Protein AF-A0AAP3XR87-F1 (afdb_monomer_lite)

Structure (mmCIF, N/CA/C/O backbone):
data_AF-A0AAP3XR87-F1
#
_entry.id   AF-A0AAP3XR87-F1
#
loop_
_atom_site.group_PDB
_atom_site.id
_atom_site.type_symbol
_atom_site.label_atom_id
_atom_site.label_alt_id
_atom_site.label_comp_id
_atom_site.label_asym_id
_atom_site.label_entity_id
_atom_site.label_seq_id
_atom_site.pdbx_PDB_ins_code
_atom_site.Cartn_x
_atom_site.Cartn_y
_atom_site.Cartn_z
_atom_site.occupancy
_atom_site.B_iso_or_equiv
_atom_site.auth_seq_id
_atom_site.auth_comp_id
_atom_site.auth_asym_id
_atom_site.auth_atom_id
_atom_site.pdbx_PDB_model_num
ATOM 1 N N . TYR A 1 1 ? 0.397 0.711 -11.488 1.00 91.88 1 TYR A N 1
ATOM 2 C CA . TYR A 1 1 ? 1.722 0.833 -10.858 1.00 91.88 1 TYR A CA 1
ATOM 3 C C . TYR A 1 1 ? 2.497 -0.443 -11.093 1.00 91.88 1 TYR A C 1
ATOM 5 O O . TYR A 1 1 ? 1.933 -1.517 -10.916 1.00 91.88 1 TYR A O 1
ATOM 13 N N . VAL A 1 2 ? 3.761 -0.317 -11.471 1.00 92.06 2 VAL A N 1
ATOM 14 C CA . VAL A 1 2 ? 4.760 -1.388 -11.505 1.00 92.06 2 VAL A CA 1
ATOM 15 C C . VAL A 1 2 ? 5.882 -0.942 -10.578 1.00 92.06 2 VAL A C 1
ATOM 17 O O . VAL A 1 2 ? 6.323 0.198 -10.675 1.00 92.06 2 VAL A O 1
ATOM 20 N N . ILE A 1 3 ? 6.270 -1.779 -9.617 1.00 89.50 3 ILE A N 1
ATOM 21 C CA . ILE A 1 3 ? 7.207 -1.384 -8.559 1.00 89.50 3 ILE A CA 1
ATOM 22 C C . ILE A 1 3 ? 8.332 -2.405 -8.457 1.00 89.50 3 ILE A C 1
ATOM 24 O O . ILE A 1 3 ? 8.101 -3.556 -8.087 1.00 89.50 3 ILE A O 1
ATOM 28 N N . GLY A 1 4 ? 9.548 -1.945 -8.736 1.00 87.25 4 GLY A N 1
ATOM 29 C CA . GLY A 1 4 ? 10.772 -2.723 -8.630 1.00 87.25 4 GLY A CA 1
ATOM 30 C C . GLY A 1 4 ? 10.836 -3.896 -9.612 1.00 87.25 4 GLY A C 1
ATOM 31 O O . GLY A 1 4 ? 10.411 -3.794 -10.761 1.00 87.25 4 GLY A O 1
ATOM 32 N N . GLY A 1 5 ? 11.384 -5.024 -9.159 1.00 82.19 5 GLY A N 1
ATOM 33 C CA . GLY A 1 5 ? 11.546 -6.229 -9.972 1.00 82.19 5 GLY A CA 1
ATOM 34 C C . GLY A 1 5 ? 12.888 -6.278 -10.701 1.00 82.19 5 GLY A C 1
ATOM 35 O O . GLY A 1 5 ? 13.918 -5.877 -10.158 1.00 82.19 5 GLY A O 1
ATOM 36 N N . TYR A 1 6 ? 12.883 -6.818 -11.917 1.00 83.31 6 TYR A N 1
ATOM 37 C CA . TYR A 1 6 ? 14.084 -7.139 -12.685 1.00 83.31 6 TYR A CA 1
ATOM 38 C C . TYR A 1 6 ? 13.990 -6.569 -14.104 1.00 83.31 6 TYR A C 1
ATOM 40 O O . TYR A 1 6 ? 13.116 -6.977 -14.865 1.00 83.31 6 TYR A O 1
ATOM 48 N N . ASN A 1 7 ? 14.912 -5.673 -14.473 1.00 82.56 7 ASN A N 1
ATOM 49 C CA . ASN A 1 7 ? 15.081 -5.226 -15.865 1.00 82.56 7 ASN A CA 1
ATOM 50 C C . ASN A 1 7 ? 15.647 -6.366 -16.722 1.00 82.56 7 ASN A C 1
ATOM 52 O O . ASN A 1 7 ? 15.259 -6.578 -17.868 1.00 82.56 7 ASN A O 1
ATOM 56 N N . THR A 1 8 ? 16.576 -7.124 -16.138 1.00 83.44 8 THR A N 1
ATOM 57 C CA . THR A 1 8 ? 17.156 -8.343 -16.706 1.00 83.44 8 THR A CA 1
ATOM 58 C C . THR A 1 8 ? 17.275 -9.395 -15.610 1.00 83.44 8 THR A C 1
ATOM 60 O O . THR A 1 8 ? 17.069 -9.104 -14.437 1.00 83.44 8 THR A O 1
ATOM 63 N N . ARG A 1 9 ? 17.692 -10.620 -15.947 1.00 78.25 9 ARG A N 1
ATOM 64 C CA . ARG A 1 9 ? 17.845 -11.711 -14.967 1.00 78.25 9 ARG A CA 1
ATOM 65 C C . ARG A 1 9 ? 18.746 -11.368 -13.764 1.00 78.25 9 ARG A C 1
ATOM 67 O O . ARG A 1 9 ? 18.647 -12.026 -12.734 1.00 78.25 9 ARG A O 1
ATOM 74 N N . VAL A 1 10 ? 19.638 -10.385 -13.898 1.00 79.75 10 VAL A N 1
ATOM 75 C CA . VAL A 1 10 ? 20.587 -9.979 -12.845 1.00 79.75 10 VAL A CA 1
ATOM 76 C C . VAL A 1 10 ? 20.446 -8.517 -12.424 1.00 79.75 10 VAL A C 1
ATOM 78 O O . VAL A 1 10 ? 20.887 -8.159 -11.334 1.00 79.75 10 VAL A O 1
ATOM 81 N N . GLU A 1 11 ? 19.829 -7.678 -13.254 1.00 85.44 11 GLU A N 1
ATOM 82 C CA . GLU A 1 11 ? 19.677 -6.250 -12.989 1.00 85.44 11 GLU A CA 1
ATOM 83 C C . GLU A 1 11 ? 18.340 -5.976 -12.307 1.00 85.44 11 GLU A C 1
ATOM 85 O O . GLU A 1 11 ? 17.272 -6.148 -12.902 1.00 85.44 11 GLU A O 1
ATOM 90 N N . ARG A 1 12 ? 18.414 -5.546 -11.048 1.00 84.69 12 ARG A N 1
ATOM 91 C CA . ARG A 1 12 ? 17.247 -5.156 -10.258 1.00 84.69 12 ARG A CA 1
ATOM 92 C C . ARG A 1 12 ? 16.819 -3.744 -10.629 1.00 84.69 12 ARG A C 1
ATOM 94 O O . ARG A 1 12 ? 17.668 -2.878 -10.813 1.00 84.69 12 ARG A O 1
ATOM 101 N N . SER A 1 13 ? 15.513 -3.527 -10.683 1.00 86.69 13 SER A N 1
ATOM 102 C CA . SER A 1 13 ? 14.924 -2.201 -10.833 1.00 86.69 13 SER A CA 1
ATOM 103 C C . SER A 1 13 ? 14.495 -1.672 -9.470 1.00 86.69 13 SER A C 1
ATOM 105 O O . SER A 1 13 ? 13.915 -2.406 -8.669 1.00 86.69 13 SER A O 1
ATOM 107 N N . ASP A 1 14 ? 14.764 -0.398 -9.218 1.00 88.94 14 ASP A N 1
ATOM 108 C CA . ASP A 1 14 ? 14.221 0.391 -8.111 1.00 88.94 14 ASP A CA 1
ATOM 109 C C . ASP A 1 14 ? 13.094 1.326 -8.578 1.00 88.94 14 ASP A C 1
ATOM 111 O O . ASP A 1 14 ? 12.551 2.100 -7.793 1.00 88.94 14 ASP A O 1
ATOM 115 N N . LYS A 1 15 ? 12.703 1.269 -9.853 1.00 90.94 15 LYS A N 1
ATOM 116 C CA . LYS A 1 15 ? 11.717 2.199 -10.400 1.00 90.94 15 LYS A CA 1
ATOM 117 C C . LYS A 1 15 ? 10.305 1.896 -9.913 1.00 90.94 15 LYS A C 1
ATOM 119 O O . LYS A 1 15 ? 9.919 0.746 -9.698 1.00 90.94 15 LYS A O 1
ATOM 124 N N . ILE A 1 16 ? 9.519 2.962 -9.808 1.00 92.00 16 ILE A N 1
ATOM 125 C CA . ILE A 1 16 ? 8.067 2.910 -9.669 1.00 92.00 16 ILE A CA 1
ATOM 126 C C . ILE A 1 16 ? 7.476 3.545 -10.924 1.00 92.00 16 ILE A C 1
ATOM 128 O O . ILE A 1 16 ? 7.588 4.751 -11.134 1.00 92.00 16 ILE A O 1
ATOM 132 N N . GLU A 1 17 ? 6.860 2.726 -11.766 1.00 93.56 17 GLU A N 1
ATOM 133 C CA . GLU A 1 17 ? 6.270 3.147 -13.032 1.00 93.56 17 GLU A CA 1
ATOM 134 C C . GLU A 1 17 ? 4.745 3.200 -12.918 1.00 93.56 17 GLU A C 1
ATOM 136 O O . GLU A 1 17 ? 4.090 2.327 -12.333 1.00 93.56 17 GLU A O 1
ATOM 141 N N . ILE A 1 18 ? 4.166 4.260 -13.466 1.00 95.19 18 ILE A N 1
ATOM 142 C CA . ILE A 1 18 ? 2.754 4.598 -13.339 1.00 95.19 18 ILE A CA 1
ATOM 143 C C . ILE A 1 18 ? 2.176 4.652 -14.745 1.00 95.19 18 ILE A C 1
ATOM 145 O O . ILE A 1 18 ? 2.612 5.450 -15.564 1.00 95.19 18 ILE A O 1
ATOM 149 N N . TYR A 1 19 ? 1.204 3.788 -15.019 1.00 96.69 19 TYR A N 1
ATOM 150 C CA . TYR A 1 19 ? 0.460 3.810 -16.271 1.00 96.69 19 TYR A CA 1
ATOM 151 C C . TYR A 1 19 ? -0.817 4.620 -16.085 1.00 96.69 19 TYR A C 1
ATOM 153 O O . TYR A 1 19 ? -1.599 4.321 -15.176 1.00 96.69 19 TYR A O 1
ATOM 161 N N . ASP A 1 20 ? -1.024 5.611 -16.945 1.00 95.88 20 ASP A N 1
ATOM 162 C CA . ASP A 1 20 ? -2.286 6.331 -17.060 1.00 95.88 20 ASP A CA 1
ATOM 163 C C . ASP A 1 20 ? -3.076 5.807 -18.273 1.00 95.88 20 ASP A C 1
ATOM 165 O O . ASP A 1 20 ? -2.692 6.073 -19.416 1.00 95.88 20 ASP A O 1
ATOM 169 N N . PRO A 1 21 ? -4.201 5.099 -18.058 1.00 96.56 21 PRO A N 1
ATOM 170 C CA . PRO A 1 21 ? -5.004 4.556 -19.150 1.00 96.56 21 PRO A CA 1
ATOM 171 C C . PRO A 1 21 ? -5.733 5.629 -19.971 1.00 96.56 21 PRO A C 1
ATOM 173 O O . PRO A 1 21 ? -6.206 5.324 -21.061 1.00 96.56 21 PRO A O 1
ATOM 176 N N . ASN A 1 22 ? -5.858 6.868 -19.479 1.00 97.06 22 ASN A N 1
ATOM 177 C CA . ASN A 1 22 ? -6.527 7.937 -20.230 1.00 97.06 22 ASN A CA 1
ATOM 178 C C . ASN A 1 22 ? -5.617 8.528 -21.306 1.00 97.06 22 ASN A C 1
ATOM 180 O O . ASN A 1 22 ? -6.086 8.886 -22.385 1.00 97.06 22 ASN A O 1
ATOM 184 N N . SER A 1 23 ? -4.326 8.653 -20.996 1.00 96.88 23 SER A N 1
ATOM 185 C CA . SER A 1 23 ? -3.311 9.172 -21.914 1.0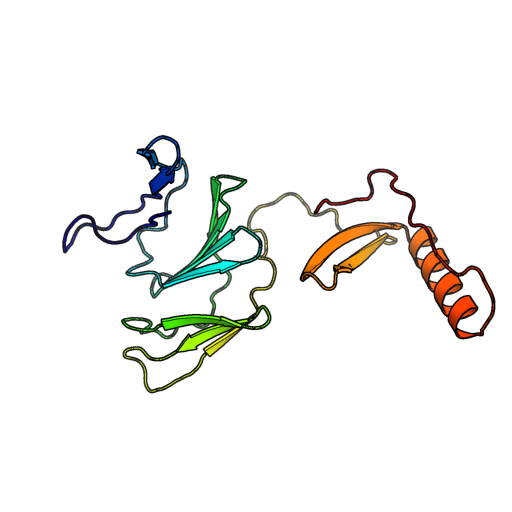0 96.88 23 SER A CA 1
ATOM 186 C C . SER A 1 23 ? -2.513 8.074 -22.619 1.00 96.88 23 SER A C 1
ATOM 188 O O . SER A 1 23 ? -1.681 8.397 -23.463 1.00 96.88 23 SER A O 1
ATOM 190 N N . ASP A 1 24 ? -2.764 6.804 -22.281 1.00 97.25 24 ASP A N 1
ATOM 191 C CA . ASP A 1 24 ? -2.012 5.636 -22.755 1.00 97.25 24 ASP A CA 1
ATOM 192 C C . ASP A 1 24 ? -0.495 5.833 -22.621 1.00 97.25 24 ASP A C 1
ATOM 194 O O . ASP A 1 24 ? 0.292 5.614 -23.542 1.00 97.25 24 ASP A O 1
ATOM 198 N N . SER A 1 25 ? -0.080 6.333 -21.458 1.00 97.44 25 SER A N 1
ATOM 199 C CA . SER A 1 25 ? 1.302 6.730 -21.229 1.00 97.44 25 SER A CA 1
ATOM 200 C C . SER A 1 25 ? 1.828 6.230 -19.892 1.00 97.44 25 SER A C 1
ATOM 202 O O . SER A 1 25 ? 1.079 5.991 -18.940 1.00 97.44 25 SER A O 1
ATOM 204 N N . TRP A 1 26 ? 3.145 6.043 -19.842 1.00 97.56 26 TRP A N 1
ATOM 205 C CA . TRP A 1 26 ? 3.869 5.688 -18.631 1.00 97.56 26 TRP A CA 1
ATOM 206 C C . TRP A 1 26 ? 4.626 6.902 -18.106 1.00 97.56 26 TRP A C 1
ATOM 208 O O . TRP A 1 26 ? 5.304 7.598 -18.863 1.00 97.56 26 TRP A O 1
ATOM 218 N N . THR A 1 27 ? 4.564 7.116 -16.799 1.00 96.44 27 THR A N 1
ATOM 219 C CA . THR A 1 27 ? 5.417 8.057 -16.072 1.00 96.44 27 THR A CA 1
ATOM 220 C C . THR A 1 27 ? 6.226 7.317 -15.012 1.00 96.44 27 THR A C 1
ATOM 222 O O . THR A 1 27 ? 5.884 6.209 -14.591 1.00 96.44 27 THR A O 1
ATOM 225 N N . THR A 1 28 ? 7.339 7.910 -14.588 1.00 94.50 28 THR A N 1
ATOM 226 C CA . THR A 1 28 ? 8.173 7.372 -13.509 1.00 94.50 28 THR A CA 1
ATOM 227 C C . THR A 1 28 ? 7.997 8.244 -12.275 1.00 94.50 28 THR A C 1
ATOM 229 O O . THR A 1 28 ? 8.134 9.463 -12.360 1.00 94.50 28 THR A O 1
ATOM 232 N N . SER A 1 29 ? 7.686 7.613 -11.144 1.00 92.25 29 SER A N 1
ATOM 233 C CA . SER A 1 29 ? 7.617 8.274 -9.840 1.00 92.25 29 SER A CA 1
ATOM 234 C C . SER A 1 29 ? 8.971 8.863 -9.455 1.00 92.25 29 SER A C 1
ATOM 236 O O . SER A 1 29 ? 10.018 8.307 -9.790 1.00 92.25 29 SER A O 1
ATOM 238 N N . SER A 1 30 ? 8.948 9.951 -8.688 1.00 88.56 30 SER A N 1
ATOM 239 C CA . SER A 1 30 ? 10.152 10.509 -8.064 1.00 88.56 30 SER A CA 1
ATOM 240 C C . SER A 1 30 ? 10.708 9.620 -6.937 1.00 88.56 30 SER A C 1
ATOM 242 O O . SER A 1 30 ? 11.893 9.697 -6.607 1.00 88.56 30 SER A O 1
ATOM 244 N N . SER A 1 31 ? 9.868 8.746 -6.373 1.00 87.50 31 SER A N 1
ATOM 245 C CA . SER A 1 31 ? 10.245 7.768 -5.351 1.00 87.50 31 SER A CA 1
ATOM 246 C C . SER A 1 31 ? 10.935 6.533 -5.929 1.00 87.50 31 SER A C 1
ATOM 248 O O . SER A 1 31 ? 10.582 6.044 -7.002 1.00 87.50 31 SER A O 1
ATOM 250 N N . VAL A 1 32 ? 11.851 5.962 -5.143 1.00 85.81 32 VAL A N 1
ATOM 251 C CA . VAL A 1 32 ? 12.600 4.746 -5.490 1.00 85.81 32 VAL A CA 1
ATOM 252 C C . VAL A 1 32 ? 12.234 3.583 -4.574 1.00 85.81 32 VAL A C 1
ATOM 254 O O . VAL A 1 32 ? 12.234 3.697 -3.352 1.00 85.81 32 VAL A O 1
ATOM 257 N N . SER A 1 33 ? 11.928 2.436 -5.167 1.00 83.50 33 SER A N 1
ATOM 258 C CA . SER A 1 33 ? 11.729 1.179 -4.460 1.00 83.50 33 SER A CA 1
ATOM 259 C C . SER A 1 33 ? 13.059 0.641 -3.930 1.00 83.50 33 SER A C 1
ATOM 261 O O . SER A 1 33 ? 14.032 0.572 -4.678 1.00 83.50 33 SER A O 1
ATOM 263 N N . PRO A 1 34 ? 13.142 0.202 -2.668 1.00 78.31 34 PRO A N 1
ATOM 264 C CA . PRO A 1 34 ? 14.363 -0.397 -2.147 1.00 78.31 34 PRO A CA 1
ATOM 265 C C . PRO A 1 34 ? 14.794 -1.623 -2.965 1.00 78.31 34 PRO A C 1
ATOM 267 O O . PRO A 1 34 ? 14.134 -2.660 -2.946 1.00 78.31 34 PRO A O 1
ATOM 270 N N . ALA A 1 35 ? 15.951 -1.535 -3.633 1.00 63.69 35 ALA A N 1
ATOM 271 C CA . ALA A 1 35 ? 16.496 -2.588 -4.503 1.00 63.69 35 ALA A CA 1
ATOM 272 C C . ALA A 1 35 ? 16.818 -3.914 -3.777 1.00 63.69 35 ALA A C 1
ATOM 274 O O . ALA A 1 35 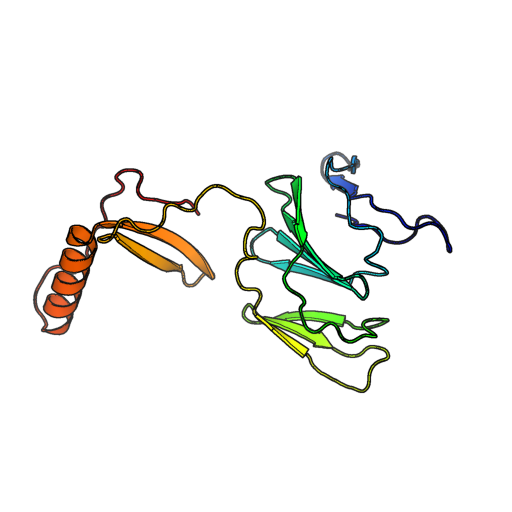? 17.079 -4.949 -4.403 1.00 63.69 35 ALA A O 1
ATOM 275 N N . SER A 1 36 ? 16.830 -3.906 -2.441 1.00 65.50 36 SER A N 1
ATOM 276 C CA . SER A 1 36 ? 16.921 -5.123 -1.633 1.00 65.50 36 SER A CA 1
ATOM 277 C C . SER A 1 36 ? 15.652 -5.972 -1.723 1.00 65.50 36 SER A C 1
ATOM 279 O O . SER A 1 36 ? 15.738 -7.180 -1.505 1.00 65.50 36 SER A O 1
ATOM 281 N N . ASN A 1 37 ? 14.501 -5.378 -2.054 1.00 68.69 37 ASN A N 1
ATOM 282 C CA . ASN A 1 37 ? 13.204 -6.039 -2.071 1.00 68.69 37 ASN A CA 1
ATOM 283 C C . ASN A 1 37 ? 13.012 -6.869 -3.348 1.00 68.69 37 ASN A C 1
ATOM 285 O O . ASN A 1 37 ? 12.434 -6.423 -4.335 1.00 68.69 37 ASN A O 1
ATOM 289 N N . VAL A 1 38 ? 13.565 -8.079 -3.333 1.00 68.31 38 VAL A N 1
ATOM 290 C CA . VAL A 1 38 ? 13.487 -9.027 -4.447 1.00 68.31 38 VAL A CA 1
ATOM 291 C C . VAL A 1 38 ? 12.076 -9.617 -4.544 1.00 68.31 38 VAL A C 1
ATOM 293 O O . VAL A 1 38 ? 11.543 -10.096 -3.546 1.00 68.31 38 VAL A O 1
ATOM 296 N N . GLU A 1 39 ? 11.495 -9.578 -5.750 1.00 74.56 39 GLU A N 1
ATOM 297 C CA . GLU A 1 39 ? 10.177 -10.145 -6.097 1.00 74.56 39 GLU A CA 1
ATOM 298 C C . GLU A 1 39 ? 9.049 -9.825 -5.096 1.00 74.56 39 GLU A C 1
ATOM 300 O O . GLU A 1 39 ? 8.366 -10.740 -4.603 1.00 74.56 39 GLU A O 1
ATOM 305 N N . PRO A 1 40 ? 8.820 -8.534 -4.790 1.00 80.31 40 PRO A N 1
ATOM 306 C CA . PRO A 1 40 ? 7.851 -8.166 -3.780 1.00 80.31 40 PRO A CA 1
ATOM 307 C C . PRO A 1 40 ? 6.457 -8.624 -4.193 1.00 80.31 40 PRO A C 1
ATOM 309 O O . PRO A 1 40 ? 6.018 -8.440 -5.331 1.00 80.31 40 PRO A O 1
ATOM 312 N N . LYS A 1 41 ? 5.730 -9.201 -3.242 1.00 83.75 41 LYS A N 1
ATOM 313 C CA . LYS A 1 41 ? 4.283 -9.348 -3.354 1.00 83.75 41 LYS A CA 1
ATOM 314 C C . LYS A 1 41 ? 3.647 -8.035 -2.939 1.00 83.75 41 LYS A C 1
ATOM 316 O O . LYS A 1 41 ? 4.149 -7.365 -2.036 1.00 83.75 41 LYS A O 1
ATOM 321 N N . SER A 1 42 ? 2.565 -7.657 -3.610 1.00 86.81 42 SER A N 1
ATOM 322 C CA . SER A 1 42 ? 1.922 -6.374 -3.358 1.00 86.81 42 SER A CA 1
ATOM 323 C C . SER A 1 42 ? 0.432 -6.500 -3.101 1.00 86.81 42 SER A C 1
ATOM 325 O O . SER A 1 42 ? -0.225 -7.406 -3.611 1.00 86.81 42 SER A O 1
ATOM 327 N N . VAL A 1 43 ? -0.094 -5.582 -2.295 1.00 88.12 43 VAL A N 1
ATOM 328 C CA . VAL A 1 43 ? -1.532 -5.393 -2.120 1.00 88.12 43 VAL A CA 1
ATOM 329 C C . VAL A 1 43 ? -1.852 -3.917 -1.942 1.00 88.12 43 VAL A C 1
ATOM 331 O O . VAL A 1 43 ? -1.047 -3.155 -1.407 1.00 88.12 43 VAL A O 1
ATOM 334 N N . THR A 1 44 ? -3.043 -3.508 -2.360 1.00 89.75 44 THR A N 1
ATOM 335 C CA . THR A 1 44 ? -3.545 -2.156 -2.119 1.00 89.75 44 THR A CA 1
ATOM 336 C C . THR A 1 44 ? -4.449 -2.125 -0.893 1.00 89.75 44 THR A C 1
ATOM 338 O O . THR A 1 44 ? -5.379 -2.926 -0.800 1.00 89.75 44 THR A O 1
ATOM 341 N N . TYR A 1 45 ? -4.234 -1.176 0.016 1.00 84.56 45 TYR A N 1
ATOM 342 C CA . TYR A 1 45 ? -5.099 -0.967 1.178 1.00 84.56 45 TYR A CA 1
ATOM 343 C C . TYR A 1 45 ? -5.141 0.510 1.575 1.00 84.56 45 TYR A C 1
ATOM 345 O O . TYR A 1 45 ? -4.102 1.164 1.629 1.00 84.56 45 TYR A O 1
ATOM 353 N N . LYS A 1 46 ? -6.350 1.040 1.818 1.00 84.56 46 LYS A N 1
ATOM 354 C CA . LYS A 1 46 ? -6.597 2.451 2.184 1.00 84.56 46 LYS A CA 1
ATOM 355 C C . LYS A 1 46 ? -5.826 3.464 1.303 1.00 84.56 46 LYS A C 1
ATOM 357 O O . LYS A 1 46 ? -5.285 4.441 1.798 1.00 84.56 46 LYS A O 1
ATOM 362 N N . GLY A 1 47 ? -5.763 3.219 -0.011 1.00 85.50 47 GLY A N 1
ATOM 363 C CA . GLY A 1 47 ? -5.093 4.103 -0.979 1.00 85.50 47 GLY A CA 1
ATOM 364 C C . GLY A 1 47 ? -3.575 3.925 -1.102 1.00 85.50 47 GLY A C 1
ATOM 365 O O . GLY A 1 47 ? -2.980 4.517 -1.996 1.00 85.50 47 GLY A O 1
ATOM 366 N N . ASN A 1 48 ? -2.964 3.072 -0.279 1.00 87.50 48 ASN A N 1
ATOM 367 C CA . ASN A 1 48 ? -1.531 2.785 -0.306 1.00 87.50 48 ASN A CA 1
ATOM 368 C C . ASN A 1 48 ? -1.241 1.414 -0.925 1.00 87.50 48 ASN A C 1
ATOM 370 O O . ASN A 1 48 ? -2.106 0.535 -0.962 1.00 87.50 48 ASN A O 1
ATOM 374 N N . ILE A 1 49 ? -0.003 1.221 -1.378 1.00 90.56 49 ILE A N 1
ATOM 375 C CA . ILE A 1 49 ? 0.503 -0.026 -1.953 1.00 90.56 49 ILE A CA 1
ATOM 376 C C . ILE A 1 49 ? 1.526 -0.627 -0.993 1.00 90.56 49 ILE A C 1
ATOM 378 O O . ILE A 1 49 ? 2.609 -0.083 -0.800 1.00 90.56 49 ILE A O 1
ATOM 382 N N . TYR A 1 50 ? 1.189 -1.761 -0.397 1.00 86.75 50 TYR A N 1
ATOM 383 C CA . TYR A 1 50 ? 2.052 -2.496 0.520 1.00 86.75 50 TYR A CA 1
ATOM 384 C C . TYR A 1 50 ? 2.885 -3.495 -0.273 1.00 86.75 50 TYR A C 1
ATOM 386 O O . TYR A 1 50 ? 2.345 -4.208 -1.114 1.00 86.75 50 TYR A O 1
ATOM 394 N N . LEU A 1 51 ? 4.185 -3.542 -0.003 1.00 86.75 51 LEU A N 1
ATOM 395 C CA . LEU A 1 51 ? 5.185 -4.361 -0.680 1.00 86.75 51 LEU A CA 1
ATOM 396 C C . LEU A 1 51 ? 5.845 -5.268 0.351 1.00 86.75 51 LEU A C 1
ATOM 398 O O . LEU A 1 51 ? 6.511 -4.776 1.258 1.00 86.75 51 LEU A O 1
ATOM 402 N N . ILE A 1 52 ? 5.696 -6.578 0.200 1.00 81.50 52 ILE A N 1
ATOM 403 C CA . ILE A 1 52 ? 6.240 -7.577 1.121 1.00 81.50 52 ILE A CA 1
ATOM 404 C C . ILE A 1 52 ? 7.189 -8.489 0.353 1.00 81.50 52 ILE A C 1
ATOM 406 O O . ILE A 1 52 ? 6.777 -9.158 -0.596 1.00 81.50 52 ILE A O 1
ATOM 410 N N . GLY A 1 53 ? 8.452 -8.536 0.767 1.00 77.00 53 GLY A N 1
ATOM 411 C CA . GLY A 1 53 ? 9.452 -9.397 0.147 1.00 77.00 53 GLY A CA 1
ATOM 412 C C . GLY A 1 53 ? 10.590 -9.769 1.090 1.00 77.00 53 GLY A C 1
ATOM 413 O O . GLY A 1 53 ? 10.664 -9.323 2.236 1.00 77.00 53 GLY A O 1
ATOM 414 N N . VAL A 1 54 ? 11.509 -10.601 0.599 1.00 74.12 54 VAL A N 1
ATOM 415 C CA . VAL A 1 54 ? 12.653 -11.108 1.381 1.00 74.12 54 VAL A CA 1
ATOM 416 C C . VAL A 1 54 ? 13.564 -9.970 1.866 1.00 74.12 54 VAL A C 1
ATOM 418 O O . VAL A 1 54 ? 14.176 -10.066 2.926 1.00 74.12 54 VAL A O 1
ATOM 421 N N . GLY A 1 55 ? 13.629 -8.868 1.113 1.00 74.31 55 GLY A N 1
ATOM 422 C CA . GLY A 1 55 ? 14.452 -7.698 1.427 1.00 74.31 55 GLY A CA 1
ATOM 423 C C . GLY A 1 55 ? 13.824 -6.671 2.362 1.00 74.31 55 GLY A C 1
ATOM 424 O O . GLY A 1 55 ? 14.436 -5.622 2.572 1.00 74.31 55 GLY A O 1
ATOM 425 N N . GLY A 1 56 ? 12.621 -6.939 2.873 1.00 79.31 56 GLY A N 1
ATOM 426 C CA . GLY A 1 56 ? 11.896 -6.050 3.772 1.00 79.31 56 GLY A CA 1
ATOM 427 C C . GLY A 1 56 ? 10.441 -5.838 3.367 1.00 79.31 56 GLY A C 1
ATOM 428 O O . GLY A 1 56 ? 9.976 -6.296 2.322 1.00 79.31 56 GLY A O 1
ATOM 429 N N . SER A 1 57 ? 9.723 -5.131 4.233 1.00 81.56 57 SER A N 1
ATOM 430 C CA . SER A 1 57 ? 8.348 -4.703 3.994 1.00 81.56 57 SER A CA 1
ATOM 431 C C . SER A 1 57 ? 8.304 -3.188 3.861 1.00 81.56 57 SER A C 1
ATOM 433 O O . SER A 1 57 ? 8.932 -2.478 4.645 1.00 81.56 57 SER A O 1
ATOM 435 N N . PHE A 1 58 ? 7.571 -2.692 2.871 1.00 86.31 58 PHE A N 1
ATOM 436 C CA . PHE A 1 58 ? 7.481 -1.270 2.558 1.00 86.31 58 PHE A CA 1
ATOM 437 C C . PHE A 1 58 ? 6.048 -0.885 2.211 1.00 86.31 58 PHE A C 1
ATOM 439 O O . PHE A 1 58 ? 5.251 -1.722 1.792 1.00 86.31 58 PHE A O 1
ATOM 446 N N . VAL A 1 59 ? 5.729 0.393 2.353 1.00 88.25 59 VAL A N 1
ATOM 447 C CA . VAL A 1 59 ? 4.478 0.982 1.883 1.00 88.25 59 VAL A CA 1
ATOM 448 C C . VAL A 1 59 ? 4.800 2.143 0.954 1.00 88.25 59 VAL A C 1
ATOM 450 O O . VAL A 1 59 ? 5.609 2.998 1.298 1.00 88.25 59 VAL A O 1
ATOM 453 N N . PHE A 1 60 ? 4.195 2.148 -0.230 1.00 89.62 60 PHE A N 1
ATOM 454 C CA . PHE A 1 60 ? 4.211 3.268 -1.159 1.00 89.62 60 PHE A CA 1
ATOM 455 C C . PHE A 1 60 ? 2.863 3.987 -1.112 1.00 89.62 60 PHE A C 1
ATOM 457 O O . PHE A 1 60 ? 1.816 3.359 -1.287 1.00 89.62 60 PHE A O 1
ATOM 464 N N . SER A 1 61 ? 2.903 5.297 -0.903 1.00 90.50 61 SER A N 1
ATOM 465 C CA . SER A 1 61 ? 1.743 6.183 -0.856 1.00 90.50 61 SER A CA 1
ATOM 466 C C . SER A 1 61 ? 1.698 7.013 -2.142 1.00 90.50 61 SER A C 1
ATOM 468 O O . SER A 1 61 ? 2.485 7.950 -2.284 1.00 90.50 61 SER A O 1
ATOM 470 N N . PRO A 1 62 ? 0.799 6.711 -3.100 1.00 87.81 62 PRO A N 1
ATOM 471 C CA . PRO A 1 62 ? 0.738 7.444 -4.363 1.00 87.81 62 PRO A CA 1
ATOM 472 C C . PRO A 1 62 ? 0.317 8.908 -4.215 1.00 87.81 62 PRO A C 1
ATOM 474 O O . PRO A 1 62 ? 0.699 9.729 -5.037 1.00 87.81 62 PRO A O 1
ATOM 477 N N . SER A 1 63 ? -0.460 9.245 -3.179 1.00 86.88 63 SER A N 1
ATOM 478 C CA . SER A 1 63 ? -0.912 10.619 -2.913 1.00 86.88 63 SER A CA 1
ATOM 479 C C . SER A 1 63 ? 0.226 11.562 -2.528 1.00 86.88 63 SER A C 1
ATOM 481 O O . SER A 1 63 ? 0.138 12.761 -2.775 1.00 86.88 63 SER A O 1
ATOM 483 N N . THR A 1 64 ? 1.275 11.021 -1.912 1.00 85.25 64 THR A N 1
ATOM 484 C CA . THR A 1 64 ? 2.450 11.766 -1.450 1.00 85.25 64 THR A CA 1
ATOM 485 C C . THR A 1 64 ? 3.708 11.427 -2.240 1.00 85.25 64 THR A C 1
ATOM 487 O O . THR A 1 64 ? 4.744 12.028 -1.989 1.00 85.25 64 THR A O 1
ATOM 490 N N . GLU A 1 65 ? 3.636 10.463 -3.162 1.00 85.88 65 GLU A N 1
ATOM 491 C CA . GLU A 1 65 ? 4.788 9.856 -3.838 1.00 85.88 65 GLU A CA 1
ATOM 492 C C . GLU A 1 65 ? 5.918 9.487 -2.870 1.00 85.88 65 GLU A C 1
ATOM 494 O O . GLU A 1 65 ? 7.092 9.711 -3.152 1.00 85.88 65 GLU A O 1
ATOM 499 N N . THR A 1 66 ? 5.579 8.909 -1.718 1.00 85.94 66 THR A N 1
ATOM 500 C CA . THR A 1 66 ? 6.567 8.490 -0.717 1.00 85.94 66 THR A CA 1
ATOM 501 C C . THR A 1 66 ? 6.568 6.986 -0.539 1.00 85.94 66 THR A C 1
ATOM 503 O O . THR A 1 66 ? 5.533 6.325 -0.627 1.00 85.94 66 THR A O 1
ATOM 506 N N . ILE A 1 67 ? 7.746 6.442 -0.250 1.00 88.31 67 ILE A N 1
ATOM 507 C CA . ILE A 1 67 ? 7.917 5.069 0.205 1.00 88.31 67 ILE A CA 1
ATOM 508 C C . ILE A 1 67 ? 8.469 5.064 1.630 1.00 88.31 67 ILE A C 1
ATOM 510 O O . ILE A 1 67 ? 9.332 5.869 1.979 1.00 88.31 67 ILE A O 1
ATOM 514 N N . SER A 1 68 ? 7.972 4.166 2.471 1.00 87.25 68 SER A N 1
ATOM 515 C CA . SER A 1 68 ? 8.420 4.029 3.859 1.00 87.25 68 SER A CA 1
ATOM 516 C C . SER A 1 68 ? 8.619 2.563 4.215 1.00 87.25 68 SER A C 1
ATOM 518 O O . SER A 1 68 ? 7.887 1.694 3.742 1.00 87.25 68 SER A O 1
ATOM 520 N N . SER A 1 69 ? 9.624 2.276 5.042 1.00 83.56 69 SER A N 1
ATOM 521 C CA . SER A 1 69 ? 9.816 0.944 5.615 1.00 83.56 69 SER A CA 1
ATOM 522 C C . SER A 1 69 ? 8.730 0.657 6.640 1.00 83.56 69 SER A C 1
ATOM 524 O O . SER A 1 69 ? 8.484 1.474 7.525 1.00 83.56 69 SER A O 1
ATOM 526 N N . LEU A 1 70 ? 8.134 -0.523 6.556 1.00 76.25 70 LEU A N 1
ATOM 527 C CA . LEU A 1 70 ? 7.277 -1.047 7.608 1.00 76.25 70 LEU A CA 1
ATOM 528 C C . LEU A 1 70 ? 8.152 -1.741 8.661 1.00 76.25 70 LEU A C 1
ATOM 530 O O . LEU A 1 70 ? 9.239 -2.227 8.320 1.00 76.25 70 LEU A O 1
ATOM 534 N N . PRO A 1 71 ? 7.691 -1.835 9.924 1.00 69.69 71 PRO A N 1
ATOM 535 C CA . PRO A 1 71 ? 8.294 -2.740 10.893 1.00 69.69 71 PRO A CA 1
ATOM 536 C C . PRO A 1 71 ? 8.475 -4.122 10.270 1.00 69.69 71 PRO A C 1
ATOM 538 O O . PRO A 1 71 ? 7.689 -4.502 9.399 1.00 69.69 71 PRO A O 1
ATOM 541 N N . SER A 1 72 ? 9.486 -4.870 10.720 1.00 58.94 72 SER A N 1
ATOM 542 C CA . SER A 1 72 ? 9.700 -6.248 10.282 1.00 58.94 72 SER A CA 1
ATOM 543 C C . SER A 1 72 ? 8.468 -7.089 10.602 1.00 58.94 72 SER A C 1
ATOM 545 O O . SER A 1 72 ? 8.359 -7.709 11.656 1.00 58.94 72 SER A O 1
ATOM 547 N N . ILE A 1 73 ? 7.542 -7.121 9.652 1.00 61.00 73 ILE A N 1
ATOM 548 C CA . ILE A 1 73 ? 6.596 -8.198 9.456 1.00 61.00 73 ILE A CA 1
ATOM 549 C C . ILE A 1 73 ? 7.469 -9.450 9.462 1.00 61.00 73 ILE A C 1
ATOM 551 O O . ILE A 1 73 ? 8.476 -9.429 8.748 1.00 61.00 73 ILE A O 1
ATOM 555 N N . PRO A 1 74 ? 7.180 -10.476 10.290 1.00 56.97 74 PRO A N 1
ATOM 556 C CA . PRO A 1 74 ? 7.889 -11.746 10.249 1.00 56.97 74 PRO A CA 1
ATOM 557 C C . PRO A 1 74 ? 7.793 -12.287 8.830 1.00 56.97 74 PRO A C 1
ATOM 559 O O . PRO A 1 74 ? 6.839 -12.976 8.474 1.00 56.97 74 PRO A O 1
ATOM 562 N N . THR A 1 75 ? 8.726 -11.877 7.980 1.00 55.00 75 THR A N 1
ATOM 563 C CA . THR A 1 75 ? 8.756 -12.261 6.593 1.00 55.00 75 THR A CA 1
ATOM 564 C C . THR A 1 75 ? 9.149 -13.716 6.649 1.00 55.00 75 THR A C 1
ATOM 566 O O . THR A 1 75 ? 10.194 -14.057 7.222 1.00 55.00 75 THR A O 1
ATOM 569 N N . PRO A 1 76 ? 8.327 -14.615 6.092 1.00 53.78 76 PRO A N 1
ATOM 570 C CA . PRO A 1 76 ? 8.823 -15.930 5.778 1.00 53.78 76 PRO A CA 1
ATOM 571 C C . PRO A 1 76 ? 10.095 -15.676 4.977 1.00 53.78 76 PRO A C 1
ATOM 573 O O . PRO A 1 76 ? 10.065 -14.947 3.985 1.00 53.78 76 PRO A O 1
ATOM 576 N N . LYS A 1 77 ? 11.223 -16.243 5.416 1.00 52.53 77 LYS A N 1
ATOM 577 C CA . LYS A 1 77 ? 12.507 -16.162 4.694 1.00 52.53 77 LYS A CA 1
ATOM 578 C C . LYS A 1 77 ? 12.381 -16.565 3.214 1.00 52.53 77 LYS A C 1
ATOM 580 O O . LYS A 1 77 ? 13.310 -16.334 2.451 1.00 52.53 77 LYS A O 1
ATOM 585 N N . TYR A 1 78 ? 11.242 -17.148 2.837 1.00 54.03 78 TYR A N 1
ATOM 586 C CA . TYR A 1 78 ? 10.889 -17.629 1.520 1.00 54.03 78 TYR A CA 1
ATOM 587 C C . TYR A 1 78 ? 9.427 -17.258 1.185 1.00 54.03 78 TYR A C 1
ATOM 589 O O . TYR A 1 78 ? 8.514 -18.064 1.352 1.00 54.03 78 TYR A O 1
ATOM 597 N N . VAL A 1 79 ? 9.190 -16.019 0.739 1.00 58.25 79 VAL A N 1
ATOM 598 C CA . VAL A 1 79 ? 7.926 -15.607 0.077 1.00 58.25 79 VAL A CA 1
ATOM 599 C C . VAL A 1 79 ? 7.953 -15.872 -1.435 1.00 58.25 79 VAL A C 1
ATOM 601 O O . VAL A 1 79 ? 7.056 -15.464 -2.178 1.00 58.25 79 VAL A O 1
ATOM 604 N N . ASP A 1 80 ? 8.990 -16.559 -1.912 1.00 62.75 80 ASP A N 1
ATOM 605 C CA . ASP A 1 80 ? 9.106 -16.966 -3.306 1.00 62.75 80 ASP A CA 1
ATOM 606 C C . ASP A 1 80 ? 7.920 -17.870 -3.654 1.00 62.75 80 ASP A C 1
ATOM 608 O O . ASP A 1 80 ? 7.690 -18.910 -3.030 1.00 62.75 80 ASP A O 1
ATOM 612 N N . GLY A 1 81 ? 7.126 -17.426 -4.627 1.00 65.69 81 GLY A N 1
ATOM 613 C CA . GLY A 1 81 ? 5.901 -18.102 -5.048 1.00 65.69 81 GLY A CA 1
ATOM 614 C C . GLY A 1 81 ? 4.704 -17.998 -4.091 1.00 65.69 81 GLY A C 1
ATOM 615 O O . GLY A 1 81 ? 3.721 -18.696 -4.329 1.00 65.69 81 GLY A O 1
ATOM 616 N N . SER A 1 82 ? 4.738 -17.171 -3.034 1.00 75.62 82 SER A N 1
ATOM 617 C CA . SER A 1 82 ? 3.548 -16.963 -2.192 1.00 75.62 82 SER A CA 1
ATOM 618 C C . SER A 1 82 ? 2.517 -16.049 -2.867 1.00 75.62 82 SER A C 1
ATOM 620 O O . SER A 1 82 ? 2.855 -15.117 -3.601 1.00 75.62 82 SER A O 1
ATOM 622 N N . GLY A 1 83 ? 1.236 -16.319 -2.615 1.00 78.94 83 GLY A N 1
ATOM 623 C CA . GLY A 1 83 ? 0.141 -15.397 -2.901 1.00 78.94 83 GLY A CA 1
ATOM 624 C C . GLY A 1 83 ? -0.081 -14.459 -1.718 1.00 78.94 83 GLY A C 1
ATOM 625 O O . GLY A 1 83 ? 0.014 -14.888 -0.568 1.00 78.94 83 GLY A O 1
ATOM 626 N N . LEU A 1 84 ? -0.393 -13.193 -1.995 1.00 82.38 84 LEU A N 1
ATOM 627 C CA . LEU A 1 84 ? -0.700 -12.189 -0.979 1.00 82.38 84 LEU A CA 1
ATOM 628 C C . LEU A 1 84 ? -2.133 -11.691 -1.173 1.00 82.38 84 LEU A C 1
ATOM 630 O O . LEU A 1 84 ? -2.514 -11.316 -2.281 1.00 82.38 84 LEU A O 1
ATOM 634 N N . GLY A 1 85 ? -2.928 -11.704 -0.107 1.00 83.44 85 GLY A N 1
ATOM 635 C CA . GLY A 1 85 ? -4.331 -11.298 -0.135 1.00 83.44 85 GLY A CA 1
ATOM 636 C C . GLY A 1 85 ? -4.713 -10.465 1.079 1.00 83.44 85 GLY A C 1
ATOM 637 O O . GLY A 1 85 ? -4.130 -10.609 2.148 1.00 83.44 85 GLY A O 1
ATOM 638 N N . LEU A 1 86 ? -5.704 -9.594 0.917 1.00 84.00 86 LEU A N 1
ATOM 639 C CA . LEU A 1 86 ? -6.268 -8.796 2.001 1.00 84.00 86 LEU A CA 1
ATOM 640 C C . LEU A 1 86 ? -7.690 -9.279 2.299 1.00 84.00 86 LEU A C 1
ATOM 642 O O . LEU A 1 86 ? -8.514 -9.365 1.390 1.00 84.00 86 LEU A O 1
ATOM 646 N N . LEU A 1 87 ? -7.990 -9.557 3.566 1.00 79.38 87 LEU A N 1
ATOM 647 C CA . LEU A 1 87 ? -9.322 -9.936 4.030 1.00 79.38 87 LEU A CA 1
ATOM 648 C C . LEU A 1 87 ? -9.585 -9.292 5.394 1.00 79.38 87 LEU A C 1
ATOM 650 O O . LEU A 1 87 ? -8.792 -9.443 6.318 1.00 79.38 87 LEU A O 1
ATOM 654 N N . ASN A 1 88 ? -10.694 -8.560 5.523 1.00 78.50 88 ASN A N 1
ATOM 655 C CA . ASN A 1 88 ? -11.109 -7.899 6.769 1.00 78.50 88 ASN A CA 1
ATOM 656 C C . ASN A 1 88 ? -10.017 -7.013 7.407 1.00 78.50 88 ASN A C 1
ATOM 658 O O . ASN A 1 88 ? -9.824 -7.031 8.620 1.00 78.50 88 ASN A O 1
ATOM 662 N N . GLY A 1 89 ? -9.275 -6.263 6.584 1.00 71.62 89 GLY A N 1
ATOM 663 C CA . GLY A 1 89 ? -8.194 -5.380 7.049 1.00 71.62 89 GLY A CA 1
ATOM 664 C C . GLY A 1 89 ? -6.913 -6.107 7.470 1.00 71.62 89 GLY A C 1
ATOM 665 O O . GLY A 1 89 ? -5.975 -5.469 7.947 1.00 71.62 89 GLY A O 1
ATOM 666 N N . LYS A 1 90 ? -6.852 -7.426 7.271 1.00 75.38 90 LYS A N 1
ATOM 667 C CA . LYS A 1 90 ? -5.685 -8.253 7.565 1.00 75.38 90 LYS A CA 1
ATOM 668 C C . LYS A 1 90 ? -5.064 -8.792 6.289 1.00 75.38 90 LYS A C 1
ATOM 670 O O . LYS A 1 90 ? -5.760 -9.147 5.337 1.00 75.38 90 LYS A O 1
ATOM 675 N N . LEU A 1 91 ? -3.741 -8.830 6.277 1.00 77.88 91 LEU A N 1
ATOM 676 C CA . LEU A 1 91 ? -2.936 -9.360 5.194 1.00 77.88 91 LEU A CA 1
ATOM 677 C C . LEU A 1 91 ? -2.679 -10.847 5.420 1.00 77.88 91 LEU A C 1
ATOM 679 O O . LEU A 1 91 ? -2.266 -11.246 6.506 1.00 77.88 91 LEU A O 1
ATOM 683 N N . TYR A 1 92 ? -2.868 -11.637 4.372 1.00 78.44 92 TYR A N 1
ATOM 684 C CA . TYR A 1 92 ? -2.649 -13.072 4.349 1.00 78.44 92 TYR A CA 1
ATOM 685 C C . TYR A 1 92 ? -1.605 -13.414 3.294 1.00 78.44 92 TYR A C 1
ATOM 687 O O . TYR A 1 92 ? -1.803 -13.133 2.111 1.00 78.44 92 TYR A O 1
ATOM 695 N N . SER A 1 93 ? -0.508 -14.041 3.715 1.00 77.12 93 SER A N 1
ATOM 696 C CA . SER A 1 93 ? 0.436 -14.699 2.802 1.00 77.12 93 SER A CA 1
ATOM 697 C C . SER A 1 93 ? 0.146 -16.196 2.789 1.00 77.12 93 SER A C 1
ATOM 699 O O . SER A 1 93 ? 0.124 -16.819 3.851 1.00 77.12 93 SER A O 1
ATOM 701 N N . ILE A 1 94 ? -0.084 -16.766 1.603 1.00 76.56 94 ILE A N 1
ATOM 702 C CA . ILE A 1 94 ? -0.501 -18.162 1.420 1.00 76.56 94 ILE A CA 1
ATOM 703 C C . ILE A 1 94 ? 0.423 -18.857 0.415 1.00 76.56 94 ILE A C 1
ATOM 705 O O . ILE A 1 94 ? 0.635 -18.367 -0.695 1.00 76.56 94 ILE A O 1
ATOM 709 N N . GLY A 1 95 ? 0.928 -20.035 0.786 1.00 74.62 95 GLY A N 1
ATOM 710 C CA . GLY A 1 95 ? 1.803 -20.846 -0.065 1.00 74.62 95 GLY A CA 1
ATOM 711 C C . GLY A 1 95 ? 3.243 -20.326 -0.115 1.00 74.62 95 GLY A C 1
ATOM 712 O O . GLY A 1 95 ? 3.701 -19.653 0.805 1.00 74.62 95 GLY A O 1
ATOM 713 N N . GLY A 1 96 ? 3.951 -20.645 -1.199 1.00 73.25 96 GLY A N 1
ATOM 714 C CA . GLY A 1 96 ? 5.380 -20.369 -1.361 1.00 73.25 96 GLY A CA 1
ATOM 715 C C . GLY A 1 96 ? 6.271 -21.565 -1.021 1.00 73.25 96 GLY A C 1
ATOM 716 O O . GLY A 1 96 ? 5.796 -22.669 -0.755 1.00 73.25 96 GLY A O 1
ATOM 717 N N . SER A 1 97 ? 7.585 -21.356 -1.087 1.00 65.88 97 SER A N 1
ATOM 718 C CA . SER A 1 97 ? 8.592 -22.407 -0.882 1.00 65.88 97 SER A CA 1
ATOM 719 C C . SER A 1 97 ? 8.876 -22.729 0.593 1.00 65.88 97 SER A C 1
ATOM 721 O O . SER A 1 97 ? 9.486 -23.758 0.891 1.00 65.88 97 SER A O 1
ATOM 723 N N . ALA A 1 98 ? 8.390 -21.907 1.530 1.00 54.44 98 ALA A N 1
ATOM 724 C CA . ALA A 1 98 ? 8.288 -22.285 2.937 1.00 54.44 98 ALA A CA 1
ATOM 725 C C . ALA A 1 98 ? 7.062 -23.191 3.154 1.00 54.44 98 ALA A C 1
ATOM 727 O O . ALA A 1 98 ? 6.000 -22.952 2.587 1.00 54.44 98 ALA A O 1
ATOM 728 N N . GLN A 1 99 ? 7.220 -24.232 3.981 1.00 52.12 99 GLN A N 1
ATOM 729 C CA . GLN A 1 99 ? 6.182 -25.207 4.358 1.00 52.12 99 GLN A CA 1
ATOM 730 C C . GLN A 1 99 ? 4.803 -24.555 4.535 1.00 52.12 99 GLN A C 1
ATOM 732 O O . GLN A 1 99 ? 4.720 -23.492 5.140 1.00 52.12 99 GLN A O 1
ATOM 737 N N . SER A 1 100 ? 3.749 -25.202 4.023 1.00 51.12 100 SER A N 1
ATOM 738 C CA . SER A 1 100 ? 2.344 -24.763 3.977 1.00 51.12 100 SER A CA 1
ATOM 739 C C . SER A 1 100 ? 1.885 -23.975 5.212 1.00 51.12 100 SER A C 1
ATOM 741 O O . SER A 1 100 ? 1.341 -24.537 6.159 1.00 51.12 100 SER A O 1
ATOM 743 N N . THR A 1 101 ? 2.096 -22.662 5.199 1.00 58.47 101 THR A N 1
ATOM 744 C CA . THR A 1 101 ? 1.819 -21.769 6.326 1.00 58.47 101 THR A CA 1
ATOM 745 C C . THR A 1 101 ? 0.976 -20.599 5.844 1.00 58.47 101 THR A C 1
ATOM 747 O O . THR A 1 101 ? 1.157 -20.089 4.738 1.00 58.47 101 THR A O 1
ATOM 750 N N . VAL A 1 102 ? 0.004 -20.216 6.671 1.00 58.38 102 VAL A N 1
ATOM 751 C CA . VAL A 1 102 ? -0.764 -18.981 6.514 1.00 58.38 102 VAL A CA 1
ATOM 752 C C . VAL A 1 102 ? -0.213 -18.010 7.541 1.00 58.38 102 VAL A C 1
ATOM 754 O O . VAL A 1 102 ? -0.244 -18.301 8.736 1.00 58.38 102 VAL A O 1
ATOM 757 N N . PHE A 1 103 ? 0.295 -16.874 7.077 1.00 65.38 103 PHE A N 1
ATOM 758 C CA . PHE A 1 103 ? 0.698 -15.784 7.959 1.00 65.38 103 PHE A CA 1
ATOM 759 C C . PHE A 1 103 ? -0.345 -14.679 7.904 1.00 65.38 103 PHE A C 1
ATOM 761 O O . PHE A 1 103 ? -0.733 -14.261 6.814 1.00 65.38 103 PHE A O 1
ATOM 768 N N . GLU A 1 104 ? -0.782 -14.233 9.077 1.00 61.41 104 GLU A N 1
ATOM 769 C CA . GLU A 1 104 ? -1.721 -13.131 9.252 1.00 61.41 104 GLU A CA 1
ATOM 770 C C . GLU A 1 104 ? -0.973 -11.904 9.775 1.00 61.41 104 GLU A C 1
ATOM 772 O O . GLU A 1 104 ? -0.218 -12.001 10.745 1.00 61.41 104 GLU A O 1
ATOM 777 N N . TYR A 1 105 ? -1.213 -10.747 9.159 1.00 66.62 105 TYR A N 1
ATOM 778 C CA . TYR A 1 105 ? -0.657 -9.475 9.609 1.00 66.62 105 TYR A CA 1
ATOM 779 C C . TYR A 1 105 ? -1.738 -8.403 9.663 1.00 66.62 105 TYR A C 1
ATOM 781 O O . TYR A 1 105 ? -2.482 -8.205 8.701 1.00 66.62 105 TYR A O 1
ATOM 789 N N . THR A 1 106 ? -1.801 -7.666 10.766 1.00 65.38 106 THR A N 1
ATOM 790 C CA . THR A 1 106 ? -2.606 -6.446 10.829 1.00 65.38 106 THR A CA 1
ATOM 791 C C . THR A 1 106 ? -1.809 -5.327 10.175 1.00 65.38 106 THR A C 1
ATOM 793 O O . THR A 1 106 ? -0.708 -5.002 10.618 1.00 65.38 106 THR A O 1
ATOM 796 N N . LEU A 1 107 ? -2.356 -4.738 9.111 1.00 64.12 107 LEU A N 1
ATOM 797 C CA . LEU A 1 107 ? -1.817 -3.509 8.536 1.00 64.12 107 LEU A CA 1
ATOM 798 C C . LEU A 1 107 ? -2.245 -2.343 9.429 1.00 64.12 107 LEU A C 1
ATOM 800 O O . LEU A 1 107 ? -3.142 -1.575 9.083 1.00 64.12 107 LEU A O 1
ATOM 804 N N . GLU A 1 108 ? -1.649 -2.251 10.616 1.00 56.19 108 GLU A N 1
ATOM 805 C CA . GLU A 1 108 ? -1.748 -1.025 11.398 1.00 56.19 108 GLU A CA 1
ATOM 806 C C . GLU A 1 108 ? -0.982 0.082 10.673 1.00 56.19 108 GLU A C 1
ATOM 808 O O . GLU A 1 108 ? -0.026 -0.180 9.933 1.00 56.19 108 GLU A O 1
ATOM 813 N N . LYS A 1 109 ? -1.467 1.319 10.830 1.00 45.16 109 LYS A N 1
ATOM 814 C CA . LYS A 1 109 ? -0.862 2.546 10.301 1.00 45.16 109 LYS A CA 1
ATOM 815 C C . LYS A 1 109 ? 0.652 2.439 10.499 1.00 45.16 109 LYS A C 1
ATOM 817 O O . LYS A 1 109 ? 1.113 2.310 11.630 1.00 45.16 109 LYS A O 1
ATOM 822 N N . SER A 1 110 ? 1.404 2.406 9.394 1.00 37.59 110 SER A N 1
ATOM 823 C CA . SER A 1 110 ? 2.865 2.433 9.425 1.00 37.59 110 SER A CA 1
ATOM 824 C C . SER A 1 110 ? 3.284 3.528 10.392 1.00 37.59 110 SER A C 1
ATOM 826 O O . SER A 1 110 ? 2.977 4.696 10.152 1.00 37.59 110 SER A O 1
ATOM 828 N N . GLY A 1 111 ? 3.960 3.145 11.475 1.00 35.16 111 GLY A N 1
ATOM 829 C CA . GLY A 1 111 ? 4.676 4.089 12.314 1.00 35.16 111 GLY A CA 1
ATOM 830 C C . GLY A 1 111 ? 5.560 4.941 11.412 1.00 35.16 111 GLY A C 1
ATOM 831 O O . GLY A 1 111 ? 6.302 4.419 10.579 1.00 35.16 111 GLY A O 1
ATOM 832 N N . ASN A 1 112 ? 5.395 6.247 11.524 1.00 34.69 112 ASN A N 1
ATOM 833 C CA . ASN A 1 112 ? 6.167 7.250 10.818 1.00 34.69 112 ASN A CA 1
ATOM 834 C C . ASN A 1 112 ? 7.626 7.198 11.324 1.00 34.69 112 ASN A C 1
ATOM 836 O O . ASN A 1 112 ? 7.827 7.415 12.521 1.00 34.69 112 ASN A O 1
ATOM 840 N N . PRO A 1 113 ? 8.663 6.920 10.506 1.00 43.91 113 PRO A N 1
ATOM 841 C CA . PRO A 1 113 ? 10.039 7.097 10.936 1.00 43.91 113 PRO A CA 1
ATOM 842 C C . PRO A 1 113 ? 10.542 8.453 10.422 1.00 43.91 113 PRO A C 1
ATOM 844 O O . PRO A 1 113 ? 10.976 8.561 9.278 1.00 43.91 113 PRO A O 1
ATOM 847 N N . GLY A 1 114 ? 10.494 9.489 11.266 1.00 32.56 114 GLY A N 1
ATOM 848 C CA . GLY A 1 114 ? 11.167 10.762 10.980 1.00 32.56 114 GLY A CA 1
ATOM 849 C C . GLY A 1 114 ? 10.514 12.006 11.577 1.00 32.56 114 GLY A C 1
ATOM 850 O O . GLY A 1 114 ? 9.827 12.730 10.873 1.00 32.56 114 GLY A O 1
ATOM 851 N N . THR A 1 115 ? 10.769 12.236 12.868 1.00 41.88 115 THR A N 1
ATOM 852 C CA . THR A 1 115 ? 10.905 13.544 13.546 1.00 41.88 115 THR A CA 1
ATOM 853 C C . THR A 1 115 ? 10.190 14.760 12.930 1.00 41.88 115 THR A C 1
ATOM 855 O O . THR A 1 115 ? 10.826 15.654 12.377 1.00 41.88 115 THR A O 1
ATOM 858 N N . ASP A 1 116 ? 8.889 14.855 13.149 1.00 35.44 116 ASP A N 1
ATOM 859 C CA . ASP A 1 116 ? 8.336 16.037 13.819 1.00 35.44 116 ASP A CA 1
ATOM 860 C C . ASP A 1 116 ? 7.983 15.524 15.225 1.00 35.44 116 ASP A C 1
ATOM 862 O O . ASP A 1 116 ? 7.611 14.345 15.320 1.00 35.44 116 ASP A O 1
ATOM 866 N N . PRO A 1 117 ? 8.142 16.270 16.335 1.00 35.03 117 PRO A N 1
ATOM 867 C CA . PRO A 1 117 ? 7.491 15.839 17.552 1.00 35.03 117 PRO A CA 1
ATOM 868 C C . PRO A 1 117 ? 6.003 15.843 17.212 1.00 35.03 117 PRO A C 1
ATOM 870 O O . PRO A 1 117 ? 5.381 16.902 17.131 1.00 35.03 117 PRO A O 1
ATOM 873 N N . GLU A 1 118 ? 5.441 14.652 16.981 1.00 44.62 118 GLU A N 1
ATOM 874 C CA . GLU A 1 118 ? 4.033 14.420 17.245 1.00 44.62 118 GLU A CA 1
ATOM 875 C C . GLU A 1 118 ? 3.785 15.121 18.573 1.00 44.62 118 GLU A C 1
ATOM 877 O O . GLU A 1 118 ? 4.548 14.851 19.508 1.00 44.62 118 GLU A O 1
ATOM 882 N N . PRO A 1 119 ? 2.900 16.135 18.628 1.00 44.22 119 PRO A N 1
ATOM 883 C CA . PRO A 1 119 ? 2.760 16.930 19.825 1.00 44.22 119 PRO A CA 1
ATOM 884 C C . PRO A 1 119 ? 2.413 15.953 20.933 1.00 44.22 119 PRO A C 1
ATOM 886 O O . PRO A 1 119 ? 1.288 15.456 20.990 1.00 44.22 119 PRO A O 1
ATOM 889 N N . GLU A 1 120 ? 3.415 15.651 21.764 1.00 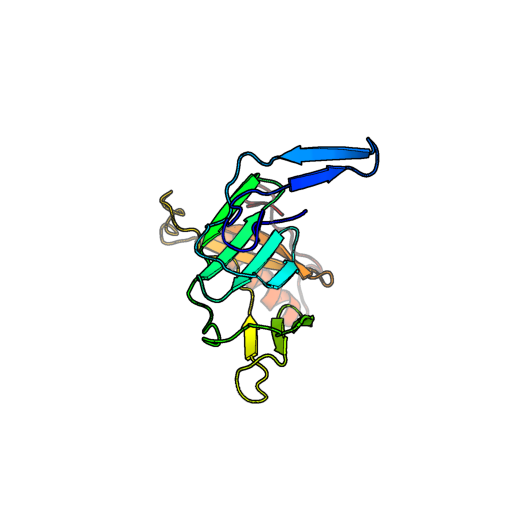45.31 120 GLU A N 1
ATOM 890 C CA . GLU A 1 120 ? 3.254 14.937 23.015 1.00 45.31 120 GLU A CA 1
ATOM 891 C C . GLU A 1 120 ? 2.021 15.567 23.645 1.00 45.31 120 GLU A C 1
ATOM 893 O O . GLU A 1 120 ? 1.982 16.805 23.755 1.00 45.31 120 GLU A O 1
ATOM 898 N N . PRO A 1 121 ? 0.962 14.792 23.936 1.00 47.12 121 PRO A N 1
ATOM 899 C CA . PRO A 1 121 ? -0.243 15.365 24.485 1.00 47.12 121 PRO A CA 1
ATOM 900 C C . PRO A 1 121 ? 0.187 16.081 25.756 1.00 47.12 121 PRO A C 1
ATOM 902 O O . PRO A 1 121 ? 0.560 15.452 26.743 1.00 47.12 121 PRO A O 1
ATOM 905 N N . ASN A 1 122 ? 0.200 17.413 25.696 1.00 46.69 122 ASN A N 1
ATOM 906 C CA . ASN A 1 122 ? 0.516 18.276 26.819 1.00 46.69 122 ASN A CA 1
ATOM 907 C C . ASN A 1 122 ? -0.563 18.023 27.873 1.00 46.69 122 ASN A C 1
ATOM 909 O O . ASN A 1 122 ? -1.607 18.664 27.845 1.00 46.69 122 ASN A O 1
ATOM 913 N N . GLY A 1 123 ? -0.349 17.006 28.712 1.00 55.56 123 GLY A N 1
ATOM 914 C CA . GLY A 1 123 ? -1.028 16.637 29.954 1.00 55.56 123 GLY A CA 1
ATOM 915 C C . GLY A 1 123 ? -2.561 16.640 30.029 1.00 55.56 123 GLY A C 1
ATOM 916 O O . GLY A 1 123 ? -3.082 16.418 31.117 1.00 55.56 123 GLY A O 1
ATOM 917 N N . SER A 1 124 ? -3.322 16.950 28.974 1.00 67.69 124 SER A N 1
ATOM 918 C CA . SER A 1 124 ? -4.758 17.280 29.086 1.00 67.69 124 SER A CA 1
ATOM 919 C C . SER A 1 124 ? -5.533 17.194 27.758 1.00 67.69 124 SER A C 1
ATOM 921 O O . SER A 1 124 ? -6.489 17.945 27.543 1.00 67.69 124 SER A O 1
ATOM 923 N N . ARG A 1 125 ? -5.132 16.311 26.837 1.00 74.88 125 ARG A N 1
ATOM 924 C CA . ARG A 1 125 ? -5.786 16.132 25.527 1.00 74.88 125 ARG A CA 1
ATOM 925 C C . ARG A 1 125 ? -5.902 14.650 25.163 1.00 74.88 125 ARG A C 1
ATOM 927 O O . ARG A 1 125 ? -5.107 13.850 25.649 1.00 74.88 125 ARG A O 1
ATOM 934 N N . ALA A 1 126 ? -6.881 14.289 24.336 1.00 76.56 126 ALA A N 1
ATOM 935 C CA . ALA A 1 126 ? -7.111 12.919 23.871 1.00 76.56 126 ALA A CA 1
ATOM 936 C C . ALA A 1 126 ? -7.409 12.875 22.367 1.00 76.56 126 ALA A C 1
ATOM 938 O O . ALA A 1 126 ? -7.927 13.837 21.801 1.00 76.56 126 ALA A O 1
ATOM 939 N N . ILE A 1 127 ? -7.128 11.735 21.732 1.00 79.88 127 ILE A N 1
ATOM 940 C CA . ILE A 1 127 ? -7.510 11.473 20.341 1.00 79.88 127 ILE A CA 1
ATOM 941 C C . ILE A 1 127 ? -8.819 10.687 20.315 1.00 79.88 127 ILE A C 1
ATOM 943 O O . ILE A 1 127 ? -8.920 9.626 20.929 1.00 79.88 127 ILE A O 1
ATOM 947 N N . LEU A 1 128 ? -9.810 11.198 19.583 1.00 79.44 128 LEU A N 1
ATOM 948 C CA . LEU A 1 128 ? -11.014 10.451 19.235 1.00 79.44 128 LEU A CA 1
ATOM 949 C C . LEU A 1 128 ? -10.899 9.921 17.807 1.00 79.44 128 LEU A C 1
ATOM 951 O O . LEU A 1 128 ? -10.799 10.701 16.859 1.00 79.44 128 LEU A O 1
ATOM 955 N N . THR A 1 129 ? -11.023 8.604 17.665 1.00 79.31 129 THR A N 1
ATOM 956 C CA . THR A 1 129 ? -11.035 7.917 16.370 1.00 79.31 129 THR A CA 1
ATOM 957 C C . THR A 1 129 ? -12.448 7.446 16.044 1.00 79.31 129 THR A C 1
ATOM 959 O O . THR A 1 129 ? -13.010 6.603 16.742 1.00 79.31 129 THR A O 1
ATOM 962 N N . VAL A 1 130 ? -13.034 7.966 14.964 1.00 77.50 130 VAL A N 1
ATOM 963 C CA . VAL A 1 130 ? -14.341 7.523 14.457 1.00 77.50 130 VAL A CA 1
ATOM 964 C C . VAL A 1 130 ? -14.129 6.590 13.276 1.00 77.50 130 VAL A C 1
ATOM 966 O O . VAL A 1 130 ? -13.674 7.028 12.224 1.00 77.50 130 VAL A O 1
ATOM 969 N N . THR A 1 131 ? -14.512 5.324 13.436 1.00 75.38 131 THR A N 1
ATOM 970 C CA . THR A 1 131 ? -14.493 4.336 12.350 1.00 75.38 131 THR A CA 1
ATOM 971 C C . THR A 1 131 ? -15.877 4.236 11.723 1.00 75.38 131 THR A C 1
ATOM 973 O O . THR A 1 131 ? -16.846 3.847 12.374 1.00 75.38 131 THR A O 1
ATOM 976 N N . MET A 1 132 ? -15.982 4.602 10.449 1.00 74.19 132 MET A N 1
ATOM 977 C CA . MET A 1 132 ? -17.206 4.444 9.668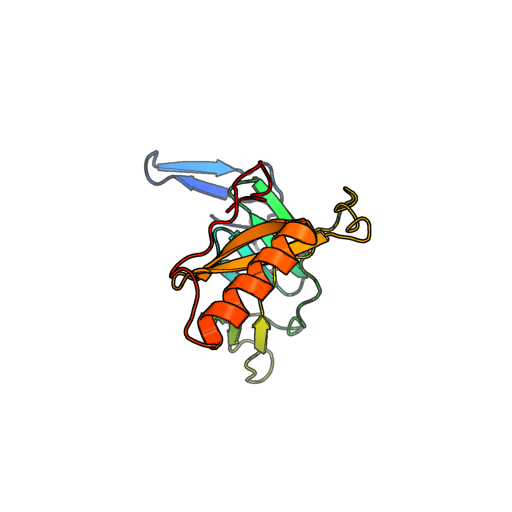 1.00 74.19 132 MET A CA 1
ATOM 978 C C . MET A 1 132 ? -17.403 2.971 9.290 1.00 74.19 132 MET A C 1
ATOM 980 O O . MET A 1 132 ? -16.442 2.215 9.179 1.00 74.19 132 MET A O 1
ATOM 984 N N . ASN A 1 133 ? -18.638 2.559 8.994 1.00 67.50 133 ASN A N 1
ATOM 985 C CA . ASN A 1 133 ? -18.927 1.205 8.489 1.00 67.50 133 ASN A CA 1
ATOM 986 C C . ASN A 1 133 ? -18.235 0.884 7.146 1.00 67.50 133 ASN A C 1
ATOM 988 O O . ASN A 1 133 ? -18.140 -0.277 6.762 1.00 67.50 133 ASN A O 1
ATOM 992 N N . THR A 1 134 ? -17.741 1.907 6.446 1.00 61.25 134 THR A N 1
ATOM 993 C CA . THR A 1 134 ? -16.904 1.788 5.249 1.00 61.25 134 THR A CA 1
ATOM 994 C C . THR A 1 134 ? -15.436 1.472 5.561 1.00 61.25 134 THR A C 1
ATOM 996 O O . THR A 1 134 ? -14.656 1.274 4.635 1.00 61.25 134 THR A O 1
ATOM 999 N N . GLY A 1 135 ? -15.033 1.471 6.837 1.00 58.88 135 GLY A N 1
ATOM 1000 C CA . GLY A 1 135 ? -13.638 1.353 7.276 1.00 58.88 135 GLY A CA 1
ATOM 1001 C C . GLY A 1 135 ? -12.829 2.654 7.182 1.00 58.88 135 GLY A C 1
ATOM 1002 O O . GLY A 1 135 ? -11.631 2.643 7.464 1.00 58.88 135 GLY A O 1
ATOM 1003 N N . LEU A 1 136 ? -13.457 3.770 6.786 1.00 60.28 136 LEU A N 1
ATOM 1004 C CA . LEU A 1 136 ? -12.837 5.094 6.843 1.00 60.28 136 LEU A CA 1
ATOM 1005 C C . LEU A 1 136 ? -12.722 5.535 8.304 1.00 60.28 136 LEU A C 1
ATOM 1007 O O . LEU A 1 136 ? -13.729 5.593 9.012 1.00 60.28 136 LEU A O 1
ATOM 1011 N N . GLU A 1 137 ? -11.513 5.880 8.725 1.00 74.38 137 GLU A N 1
ATOM 1012 C CA . GLU A 1 137 ? -11.251 6.471 10.034 1.00 74.38 137 GLU A CA 1
ATOM 1013 C C . GLU A 1 137 ? -11.221 7.996 9.927 1.00 74.38 137 GLU A C 1
ATOM 1015 O O . GLU A 1 137 ? -10.901 8.555 8.881 1.00 74.38 137 GLU A O 1
ATOM 1020 N N . LYS A 1 138 ? -11.602 8.674 11.006 1.00 70.88 138 LYS A N 1
ATOM 1021 C CA . LYS A 1 138 ? -11.378 10.108 11.193 1.00 70.88 138 LYS A CA 1
ATOM 1022 C C . LYS A 1 138 ? -10.844 10.341 12.590 1.00 70.88 138 LYS A C 1
ATOM 1024 O O . LYS A 1 138 ? -11.454 9.874 13.552 1.00 70.88 138 LYS A O 1
ATOM 1029 N N . GLU A 1 139 ? -9.750 11.081 12.686 1.00 79.12 139 GLU A N 1
ATOM 1030 C CA . GLU A 1 139 ? -9.089 11.404 13.948 1.00 79.12 139 GLU A CA 1
ATOM 1031 C C . GLU A 1 139 ? -9.371 12.861 14.340 1.00 79.12 139 GLU A C 1
ATOM 1033 O O . GLU A 1 139 ? -9.242 13.791 13.536 1.00 79.12 139 GLU A O 1
ATOM 1038 N N . PHE A 1 140 ? -9.746 13.062 15.601 1.00 77.94 140 PHE A N 1
ATOM 1039 C CA . PHE A 1 140 ? -9.977 14.377 16.189 1.00 77.94 140 PHE A CA 1
ATOM 1040 C C . PHE A 1 140 ? -9.108 14.554 17.428 1.00 77.94 140 PHE A C 1
ATOM 1042 O O . PHE A 1 140 ? -9.051 13.671 18.280 1.00 77.94 140 PHE A O 1
ATOM 1049 N N . ASP A 1 141 ? -8.462 15.709 17.543 1.00 80.62 141 ASP A N 1
ATOM 1050 C CA . ASP A 1 141 ? -7.689 16.087 18.724 1.00 80.62 141 ASP A CA 1
ATOM 1051 C C . ASP A 1 141 ? -8.556 16.895 19.688 1.00 80.62 141 ASP A C 1
ATOM 1053 O O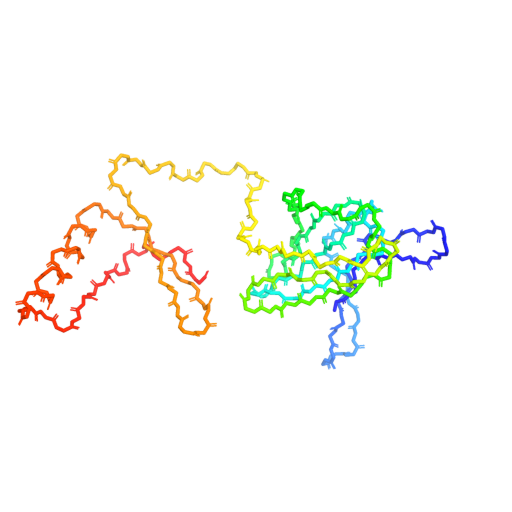 . ASP A 1 141 ? -8.918 18.037 19.405 1.00 80.62 141 ASP A O 1
ATOM 1057 N N . LEU A 1 142 ? -8.897 16.307 20.828 1.00 79.75 142 LEU A N 1
ATOM 1058 C CA . LEU A 1 142 ? -9.839 16.873 21.784 1.00 79.75 142 LEU A CA 1
ATOM 1059 C C . LEU A 1 142 ? -9.129 17.357 23.045 1.00 79.75 142 LEU A C 1
ATOM 1061 O O . LEU A 1 142 ? -8.235 16.703 23.580 1.00 79.75 142 LEU A O 1
ATOM 1065 N N . SER A 1 143 ? -9.574 18.495 23.565 1.00 83.56 143 SER A N 1
ATOM 1066 C CA . SER A 1 143 ? -9.284 18.903 24.940 1.00 83.56 143 SER A CA 1
ATOM 1067 C C . SER A 1 143 ? -9.990 17.987 25.946 1.00 83.56 143 SER A C 1
ATOM 1069 O O . SER A 1 143 ? -11.021 17.388 25.640 1.00 83.56 143 SER A O 1
ATOM 1071 N N . MET A 1 144 ? -9.488 17.904 27.182 1.00 81.38 144 MET A N 1
ATOM 1072 C CA . MET A 1 144 ? -10.164 17.125 28.230 1.00 81.38 144 MET A CA 1
ATOM 1073 C C . MET A 1 144 ? -11.567 17.663 28.572 1.00 81.38 144 MET A C 1
ATOM 1075 O O . MET A 1 144 ? -12.421 16.912 29.035 1.00 81.38 144 MET A O 1
ATOM 1079 N N . GLU A 1 145 ? -11.839 18.944 28.308 1.00 81.69 145 GLU A N 1
ATOM 1080 C CA . GLU A 1 145 ? -13.184 19.523 28.422 1.00 81.69 145 GLU A CA 1
ATOM 1081 C C . GLU A 1 145 ? -14.145 18.902 27.398 1.00 81.69 145 GLU A C 1
ATOM 1083 O O . GLU A 1 145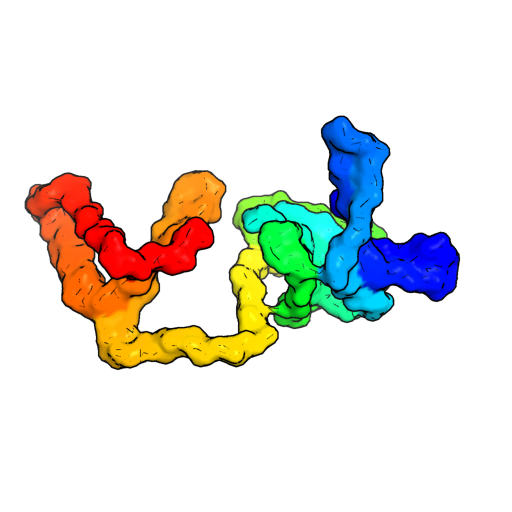 ? -15.235 18.460 27.759 1.00 81.69 145 GLU A O 1
ATOM 1088 N N . GLU A 1 146 ? -13.716 18.781 26.140 1.00 82.38 146 GLU A N 1
ATOM 1089 C CA . GLU A 1 146 ? -14.493 18.138 25.074 1.00 82.38 146 GLU A CA 1
ATOM 1090 C C . GLU A 1 146 ? -14.683 16.636 25.328 1.00 82.38 146 GLU A C 1
ATOM 1092 O O . GLU A 1 146 ? -15.765 16.101 25.079 1.00 82.38 146 GLU A O 1
ATOM 1097 N N . VAL A 1 147 ? -13.663 15.963 25.869 1.00 83.25 147 VAL A N 1
ATOM 1098 C CA . VAL A 1 147 ? -13.737 14.547 26.264 1.00 83.25 147 VAL A CA 1
ATOM 1099 C C . VAL A 1 147 ? -14.755 14.348 27.383 1.00 83.25 147 VAL A C 1
ATOM 1101 O O . VAL A 1 147 ? -15.652 13.516 27.258 1.00 83.25 147 VAL A O 1
ATOM 1104 N N . ASN A 1 148 ? -14.670 15.136 28.455 1.00 82.19 148 ASN A N 1
ATOM 1105 C CA . ASN A 1 148 ? -15.604 15.038 29.574 1.00 82.19 148 ASN A CA 1
ATOM 1106 C C . ASN A 1 148 ? -17.034 15.398 29.149 1.00 82.19 148 ASN A C 1
ATOM 1108 O O . ASN A 1 148 ? -17.988 14.762 29.593 1.00 82.19 148 ASN A O 1
ATOM 1112 N N . ALA A 1 149 ? -17.203 16.377 28.255 1.00 84.12 149 ALA A N 1
ATOM 1113 C CA . ALA A 1 149 ? -18.504 16.709 27.683 1.00 84.12 149 ALA A CA 1
ATOM 1114 C C . ALA A 1 149 ? -19.094 15.539 26.873 1.00 84.12 149 ALA A C 1
ATOM 1116 O O . ALA A 1 149 ? -20.291 15.266 26.985 1.00 84.12 149 ALA A O 1
ATOM 1117 N N . PHE A 1 150 ? -18.264 14.827 26.104 1.00 86.38 150 PHE A N 1
ATOM 1118 C CA . PHE A 1 150 ? -18.678 13.633 25.368 1.00 86.38 150 PHE A CA 1
ATOM 1119 C C . PHE A 1 150 ? -19.067 12.477 26.302 1.00 86.38 150 PHE A C 1
ATOM 1121 O O . PHE A 1 150 ? -20.134 11.893 26.115 1.00 86.38 150 PHE A O 1
ATOM 1128 N N . ILE A 1 151 ? -18.254 12.179 27.323 1.00 84.38 151 ILE A N 1
ATOM 1129 C CA . ILE A 1 151 ? -18.534 11.120 28.312 1.00 84.38 151 ILE A CA 1
ATOM 1130 C C . ILE A 1 151 ? -19.847 11.412 29.047 1.00 84.38 151 ILE A C 1
ATOM 1132 O O . ILE A 1 151 ? -20.741 10.575 29.071 1.00 84.38 151 ILE A O 1
ATOM 1136 N N . ASN A 1 152 ? -20.026 12.640 29.541 1.00 82.00 152 ASN A N 1
ATOM 1137 C CA . ASN A 1 152 ? -21.262 13.037 30.219 1.00 82.00 152 ASN A CA 1
ATOM 1138 C C . ASN A 1 152 ? -22.491 12.918 29.305 1.00 82.00 152 ASN A C 1
ATOM 1140 O O . ASN A 1 152 ? -23.570 12.510 29.741 1.00 82.00 152 ASN A O 1
ATOM 1144 N N . TRP A 1 153 ? -22.360 13.274 28.025 1.00 87.88 153 TRP A N 1
ATOM 1145 C CA . TRP A 1 153 ? -23.434 13.059 27.060 1.00 87.88 153 TRP A CA 1
ATOM 1146 C C . TRP A 1 153 ? -23.753 11.569 26.878 1.00 87.88 153 TRP A C 1
ATOM 1148 O O . TRP A 1 153 ? -24.927 11.202 26.853 1.00 87.88 153 TRP A O 1
ATOM 1158 N N . TYR A 1 154 ? -22.733 10.718 26.775 1.00 84.31 154 TYR A N 1
ATOM 1159 C CA . TYR A 1 154 ? -22.911 9.277 26.636 1.00 84.31 154 TYR A CA 1
ATOM 1160 C C . TYR A 1 154 ? -23.628 8.682 27.859 1.00 84.31 154 TYR A C 1
ATOM 1162 O O . TYR A 1 154 ? -24.667 8.045 27.696 1.00 84.31 154 TYR A O 1
ATOM 1170 N N . ASP A 1 155 ? -23.172 8.995 29.073 1.00 83.38 155 ASP A N 1
ATOM 1171 C CA . ASP A 1 155 ? -23.748 8.482 30.325 1.00 83.38 155 ASP A CA 1
ATOM 1172 C C . ASP A 1 155 ? -25.190 8.981 30.550 1.00 83.38 155 ASP A C 1
ATOM 1174 O O . ASP A 1 155 ? -26.080 8.246 30.996 1.00 83.38 155 ASP A O 1
ATOM 1178 N N . THR A 1 156 ? -25.474 10.243 30.198 1.00 79.25 156 THR A N 1
ATOM 1179 C CA . THR A 1 156 ? -26.851 10.772 30.248 1.00 79.25 156 THR A CA 1
ATOM 1180 C C . THR A 1 156 ? -27.757 10.091 29.228 1.00 79.25 156 THR A C 1
ATOM 1182 O O . THR A 1 156 ? -28.930 9.848 29.521 1.00 79.25 156 THR A O 1
ATOM 1185 N N . LYS A 1 157 ? -27.219 9.731 28.057 1.00 80.12 157 LYS A N 1
ATOM 1186 C CA . LYS A 1 157 ? -27.962 9.003 27.031 1.00 80.12 157 LYS A CA 1
ATOM 1187 C C . LYS A 1 157 ? -28.226 7.554 27.421 1.00 80.12 157 LYS A C 1
ATOM 1189 O O . LYS A 1 157 ? -29.341 7.073 27.213 1.00 80.12 157 LYS A O 1
ATOM 1194 N N . GLU A 1 158 ? -27.236 6.889 28.005 1.00 78.19 158 GLU A N 1
ATOM 1195 C CA . GLU A 1 158 ? -27.347 5.531 28.539 1.00 78.19 158 GLU A CA 1
ATOM 1196 C C . GLU A 1 158 ? -28.379 5.457 29.671 1.00 78.19 158 GLU A C 1
ATOM 1198 O O . GLU A 1 158 ? -29.211 4.553 29.696 1.00 78.19 158 GLU A O 1
ATOM 1203 N N . SER A 1 159 ? -28.426 6.470 30.541 1.00 79.88 159 SER A N 1
ATOM 1204 C CA . SER A 1 159 ? -29.448 6.593 31.593 1.00 79.88 159 SER A CA 1
ATOM 1205 C C . SER A 1 159 ? -30.844 7.004 31.085 1.00 79.88 159 SER A C 1
ATOM 1207 O O . SER A 1 159 ? -31.751 7.252 31.881 1.00 79.88 159 SER A O 1
ATOM 1209 N N . GLY A 1 160 ? -31.054 7.044 29.764 1.00 79.50 160 GLY A N 1
ATOM 1210 C CA . GLY A 1 160 ? -32.357 7.278 29.134 1.00 79.50 160 GLY A CA 1
ATOM 1211 C C . GLY A 1 160 ? -32.774 8.748 29.038 1.00 79.50 160 GLY A C 1
ATOM 1212 O O . GLY A 1 160 ? -33.917 9.037 28.686 1.00 79.50 160 GLY A O 1
ATOM 1213 N N . SER A 1 161 ? -31.865 9.681 29.320 1.00 74.06 161 SER A N 1
ATOM 1214 C CA . SER A 1 161 ? -32.093 11.126 29.268 1.00 74.06 161 SER A CA 1
ATOM 1215 C C . SER A 1 161 ? -31.208 11.786 28.195 1.00 74.06 161 SER A C 1
ATOM 1217 O O . SER A 1 161 ? -30.517 11.121 27.429 1.00 74.06 161 SER A O 1
ATOM 1219 N N . GLY A 1 162 ? -31.247 13.111 28.078 1.00 76.62 162 GLY A N 1
ATOM 1220 C CA . GLY A 1 162 ? -30.299 13.865 27.251 1.00 76.62 162 GLY A CA 1
ATOM 1221 C C . GLY A 1 162 ? -30.539 13.854 25.726 1.00 76.62 162 GLY A C 1
ATOM 1222 O O . GLY A 1 162 ? -31.433 13.185 25.192 1.00 76.62 162 GLY A O 1
ATOM 1223 N N . PRO A 1 163 ? -29.760 14.668 24.989 1.00 77.31 163 PRO A N 1
ATOM 1224 C CA . PRO A 1 163 ? -29.966 14.896 23.563 1.00 77.31 163 PRO A CA 1
ATOM 1225 C C . PRO A 1 163 ? -29.584 13.673 22.718 1.00 77.31 163 PRO A C 1
ATOM 1227 O O . PRO A 1 163 ? -28.667 12.923 23.035 1.00 77.31 163 PRO A O 1
ATOM 1230 N N . ALA A 1 164 ? -30.262 13.485 21.581 1.00 79.56 164 ALA A N 1
ATOM 1231 C CA . ALA A 1 164 ? -30.035 12.342 20.687 1.00 79.56 164 ALA A CA 1
ATOM 1232 C C . ALA A 1 164 ? -28.680 12.360 19.952 1.00 79.56 164 ALA A C 1
ATOM 1234 O O . ALA A 1 164 ? -28.314 11.369 19.329 1.00 79.56 164 ALA A O 1
ATOM 1235 N N . LYS A 1 165 ? -27.955 13.482 19.988 1.00 81.88 165 LYS A N 1
ATOM 1236 C CA . LYS A 1 165 ? -26.682 13.669 19.293 1.00 81.88 165 LYS A CA 1
ATOM 1237 C C . LYS A 1 165 ? -25.746 14.549 20.111 1.00 81.88 165 LYS A C 1
ATOM 1239 O O . LYS A 1 165 ? -26.202 15.502 20.742 1.00 81.88 165 LYS A O 1
ATOM 1244 N N . PHE A 1 166 ? -24.455 14.274 19.995 1.00 80.31 166 PHE A N 1
ATOM 1245 C CA . PHE A 1 166 ? -23.379 15.147 20.444 1.00 80.31 166 PHE A CA 1
ATOM 1246 C C . PHE A 1 166 ? -22.640 15.696 19.229 1.00 80.31 166 PHE A C 1
ATOM 1248 O O . PHE A 1 166 ? -22.379 14.965 18.273 1.00 80.31 166 PHE A O 1
ATOM 1255 N N . ALA A 1 167 ? -22.345 16.992 19.239 1.00 79.12 167 ALA A N 1
ATOM 1256 C CA . ALA A 1 167 ? -21.613 17.644 18.164 1.00 79.12 167 ALA A CA 1
ATOM 1257 C C . ALA A 1 167 ? -20.213 17.993 18.660 1.00 79.12 167 ALA A C 1
ATOM 1259 O O . ALA A 1 167 ? -20.059 18.809 19.563 1.00 79.12 167 ALA A O 1
ATOM 1260 N N . ILE A 1 168 ? -19.202 17.402 18.033 1.00 73.00 168 ILE A N 1
ATOM 1261 C CA . ILE A 1 168 ? -17.814 17.817 18.218 1.00 73.00 168 ILE A CA 1
ATOM 1262 C C . ILE A 1 168 ? -17.597 19.032 17.325 1.00 73.00 168 ILE A C 1
ATOM 1264 O O . ILE A 1 168 ? -17.794 18.961 16.105 1.00 73.00 168 ILE A O 1
ATOM 1268 N N . ASN A 1 169 ? -17.262 20.165 17.936 1.00 65.69 169 ASN A N 1
ATOM 1269 C CA . ASN A 1 169 ? -17.076 21.403 17.199 1.00 65.69 169 ASN A CA 1
ATOM 1270 C C . ASN A 1 169 ? -15.771 21.335 16.391 1.00 65.69 169 ASN A C 1
ATOM 1272 O O . ASN A 1 169 ? -14.730 20.932 16.905 1.00 65.69 169 ASN A O 1
ATOM 1276 N N . LYS A 1 170 ? -15.828 21.692 15.104 1.00 57.59 170 LYS A N 1
ATOM 1277 C CA . LYS A 1 170 ? -14.704 21.559 14.165 1.00 57.59 170 LYS A CA 1
ATOM 1278 C C . LYS A 1 170 ? -13.813 22.801 14.220 1.00 57.59 170 LYS A C 1
ATOM 1280 O O . LYS A 1 170 ? -13.762 23.573 13.267 1.00 57.59 170 LYS A O 1
ATOM 1285 N N . HIS A 1 171 ? -13.115 23.010 15.331 1.00 57.25 171 HIS A N 1
ATOM 1286 C CA . HIS A 1 171 ? -12.218 24.157 15.542 1.00 57.25 171 HIS A CA 1
ATOM 1287 C C . HIS A 1 171 ? -10.815 23.952 14.938 1.00 57.25 171 HIS A C 1
ATOM 1289 O O . HIS A 1 171 ? -9.814 24.271 15.568 1.00 57.25 171 HIS A O 1
ATOM 1295 N N . GLY A 1 172 ? -10.707 23.351 13.749 1.00 58.34 172 GLY A N 1
ATOM 1296 C CA . GLY A 1 172 ? -9.401 22.937 13.209 1.00 58.34 172 GLY A CA 1
ATOM 1297 C C . GLY A 1 172 ? -8.763 21.756 13.962 1.00 58.34 172 GLY A C 1
ATOM 1298 O O . GLY A 1 172 ? -7.605 21.440 13.737 1.00 58.34 172 GLY A O 1
ATOM 1299 N N . ASN A 1 173 ? -9.533 21.077 14.819 1.00 59.66 173 ASN A N 1
ATOM 1300 C CA . ASN A 1 173 ? -9.169 19.846 15.533 1.00 59.66 173 ASN A CA 1
ATOM 1301 C C . ASN A 1 173 ? -9.343 18.567 14.695 1.00 59.66 173 ASN A C 1
ATOM 1303 O O . ASN A 1 173 ? -9.109 17.464 15.186 1.00 59.66 173 ASN A O 1
ATOM 1307 N N . ASN A 1 174 ? -9.793 18.706 13.448 1.00 54.31 174 ASN A N 1
ATOM 1308 C CA . ASN A 1 174 ? -9.862 17.616 12.490 1.00 54.31 174 ASN A CA 1
ATOM 1309 C C . ASN A 1 174 ? -8.451 17.345 11.964 1.00 54.31 174 ASN A C 1
ATOM 1311 O O . ASN A 1 174 ? -7.915 18.173 11.228 1.00 54.31 174 ASN A O 1
ATOM 1315 N N . LYS A 1 175 ? -7.875 16.195 12.321 1.00 65.06 175 LYS A N 1
ATOM 1316 C CA . LYS A 1 175 ? -6.532 15.810 11.873 1.00 65.06 175 LYS A CA 1
ATOM 1317 C C . LYS A 1 175 ? -6.507 15.267 10.435 1.00 65.06 175 LYS A C 1
ATOM 1319 O O . LYS A 1 175 ? -5.428 15.057 9.898 1.00 65.06 175 LYS A O 1
ATOM 1324 N N . GLY A 1 176 ? -7.672 15.155 9.786 1.00 49.47 176 GLY A N 1
ATOM 1325 C CA . GLY A 1 176 ? -7.822 14.815 8.366 1.00 49.47 176 GLY A CA 1
ATOM 1326 C C . GLY A 1 176 ? -8.847 13.698 8.127 1.00 49.47 176 GLY A C 1
ATOM 1327 O O . GLY A 1 176 ? -9.424 13.177 9.087 1.00 49.47 176 GLY A O 1
ATOM 1328 N N . PRO A 1 177 ? -9.154 13.353 6.861 1.00 47.22 177 PRO A N 1
ATOM 1329 C CA . PRO A 1 177 ? -9.415 11.953 6.534 1.00 47.22 177 PRO A CA 1
ATOM 1330 C C . PRO A 1 177 ? -8.171 11.084 6.771 1.00 47.22 177 PRO A C 1
ATOM 1332 O O . PRO A 1 177 ? -7.048 11.638 6.755 1.00 47.22 177 PRO A O 1
#

Organism: NCBI:txid3031815

Foldseek 3Di:
DDAWEAPDPPHIAQWDWDADPVVRDIDTQPGGHPSLFYPWAWDDDPQWIWTAGLSAIWIAHPVVSDIDGAPPPVRPNWLAPWHWDDDPQWIWTADTPPPGDIDIDRPDPGDDPDDDPPPPPPPFWDWDWDQDPVRDIWIFIGGNVLVVVVVVQVVCVVVVHHDPDDDDDPPVRTPDD

pLDDT: mean 74.53, std 15.3, range [32.56, 97.56]

Sequence (177 aa):
YVIGGYNTRVERSDKIEIYDPNSDSWTTSSSVSPASNVEPKSVTYKGNIYLIGVGGSFVFSPSTETISSLPSIPTPKYVDGSGLGLLNGKLYSIGGSAQSTVFEYTLEKSGNPGTDPEPEPNGSRAILTVTMNTGLEKEFDLSMEEVNAFINWYDTKESGSGPAKFAINKHGNNKGP

Radius of gyration: 21.47 Å; chains: 1; bounding box: 53×49×54 Å

InterPro domains:
  IPR006652 Kelch repeat type 1 [PF01344] (1-29)
  IPR015915 Kelch-type beta-propeller [G3DSA:2.120.10.80] (1-113)
  IPR015915 Kelch-type beta-propeller [SSF117281] (1-100)

Secondary structure (DSSP, 8-state):
-EES-BSSSS-B---EEEEETTTTEEEE-SS---TT--S-EEEEETTEEEEEETTEEEEEETTTTEEEEPP-----S--TTEEEEEETTEEEEEESSSSS-EEEEE---PPP-S--------SSEEEEEEE-TTS-EEEEEEEHHHHHHHHHHHHHHHTT-S-S------SS-B---